Protein AF-A0AAW2ZA10-F1 (afdb_monomer_lite)

Radius of gyration: 17.54 Å; chains: 1; bounding box: 45×37×43 Å

pLDDT: mean 84.61, std 17.0, range [32.5, 98.06]

InterPro domains:
  IPR005301 MOB kinase activator family [PF03637] (40-174)
  IPR005301 MOB kinase activator family [PTHR22599] (10-174)
  IPR005301 MOB kinase activator family [SM01388] (32-174)
  IPR036703 MOB kinase activator superfamily [G3DSA:1.20.140.30] (4-174)
  IPR036703 MOB kinase activator superfamily [SSF101152] (16-174)

Foldseek 3Di:
DCLVCVLVPPPDDDDLPPLQDPPDPLVVLLVVLVVVVVPPPPPVVVSPDDDPPDDPLSNLLSVLSVLLNVLVSVCVSCVVCLDCVNAVQQQFQAQPDPGGAFDADVPPRPDGHTHGNNVLVVVLSVVLVVQSPDCQQPPSDPVRDHPPCNCPPRSVVNVVSSVSSVSSCVRRVD

Organism: NCBI:txid1008807

Secondary structure (DSSP, 8-state):
--HHHHHT-TTSS------S-TTSHHHHHHHHHHHHHHTT-S-HHHHTSPPTTS-HHHHHHHHHHHHHHHHHHHHHHHTTT--TTT-GGGGS-BSSTT-B--B--SSS--S-B---HHHHHHHHHHHHHHHHH-TTTS-SSSSSPPPTTHIIIIIHHHHHHHHHHHHHHHHH--

Structure (mmCIF, N/CA/C/O backbone):
data_AF-A0AAW2ZA10-F1
#
_entry.id   AF-A0AAW2ZA10-F1
#
loop_
_atom_site.group_PDB
_atom_site.id
_atom_site.type_symbol
_atom_site.label_atom_id
_atom_site.label_alt_id
_atom_site.label_comp_id
_atom_site.label_asym_id
_atom_site.label_entity_id
_atom_site.label_seq_id
_atom_site.pdbx_PDB_ins_code
_atom_site.Cartn_x
_atom_site.Cartn_y
_atom_site.Cartn_z
_atom_site.occupancy
_atom_site.B_iso_or_equiv
_atom_site.auth_seq_id
_atom_site.auth_comp_id
_atom_site.auth_asym_id
_atom_site.auth_atom_id
_atom_site.pdbx_PDB_model_num
ATOM 1 N N . MET A 1 1 ? 27.502 12.694 5.646 1.00 34.41 1 MET A N 1
ATOM 2 C CA . MET A 1 1 ? 26.559 13.506 6.456 1.00 34.41 1 MET A CA 1
ATOM 3 C C . MET A 1 1 ? 25.585 14.354 5.608 1.00 34.41 1 MET A C 1
ATOM 5 O O . MET A 1 1 ? 25.057 15.322 6.127 1.00 34.41 1 MET A O 1
ATOM 9 N N . GLY A 1 2 ? 25.284 13.997 4.343 1.00 32.50 2 GLY A N 1
ATOM 10 C CA . GLY A 1 2 ? 24.400 14.795 3.457 1.00 32.50 2 GLY A CA 1
ATOM 11 C C . GLY A 1 2 ? 23.218 14.044 2.820 1.00 32.50 2 GLY A C 1
ATOM 12 O O . GLY A 1 2 ? 22.420 14.648 2.117 1.00 32.50 2 GLY A O 1
ATOM 13 N N . LEU A 1 3 ? 23.078 12.735 3.066 1.00 39.84 3 LEU A N 1
ATOM 14 C CA . LEU A 1 3 ? 21.967 11.929 2.533 1.00 39.84 3 LEU A CA 1
ATOM 15 C C . LEU A 1 3 ? 20.670 12.126 3.339 1.00 39.84 3 LEU A C 1
ATOM 17 O O . LEU A 1 3 ? 19.593 12.224 2.765 1.00 39.84 3 LEU A O 1
ATOM 21 N N . LEU A 1 4 ? 20.770 12.291 4.664 1.00 38.25 4 LEU A N 1
ATOM 22 C CA . LEU A 1 4 ? 19.605 12.522 5.532 1.00 38.25 4 LEU A CA 1
ATOM 23 C C . LEU A 1 4 ? 19.008 13.932 5.387 1.00 38.25 4 LEU A C 1
ATOM 25 O O . LEU A 1 4 ? 17.815 14.109 5.613 1.00 38.25 4 LEU A O 1
ATOM 29 N N . SER A 1 5 ? 19.804 14.934 4.998 1.00 36.00 5 SER A N 1
ATOM 30 C CA . SER A 1 5 ? 19.325 16.316 4.849 1.00 36.00 5 SER A CA 1
ATOM 31 C C . SER A 1 5 ? 18.431 16.505 3.624 1.00 36.00 5 SER A C 1
ATOM 33 O O . SER A 1 5 ? 17.496 17.293 3.692 1.00 36.00 5 SER A O 1
ATOM 35 N N . ASN A 1 6 ? 18.663 15.749 2.545 1.00 40.44 6 ASN A N 1
ATOM 36 C CA . ASN A 1 6 ? 17.801 15.773 1.358 1.00 40.44 6 ASN A CA 1
ATOM 37 C C . ASN A 1 6 ? 16.502 14.974 1.558 1.00 40.44 6 ASN A C 1
ATOM 39 O O . ASN A 1 6 ? 15.480 15.322 0.976 1.00 40.44 6 ASN A O 1
ATOM 43 N N . ILE A 1 7 ? 16.518 13.949 2.421 1.00 45.44 7 ILE A N 1
ATOM 44 C CA . ILE A 1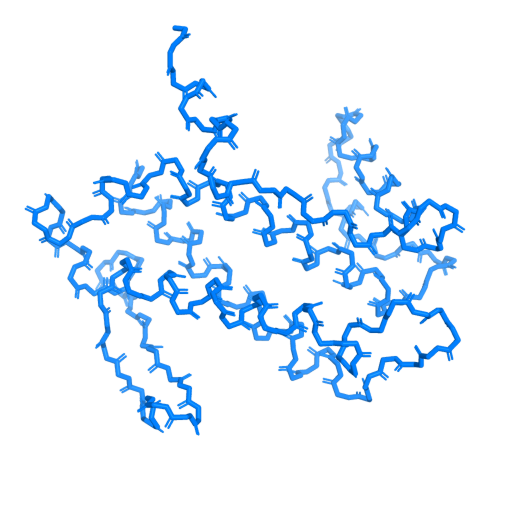 7 ? 15.323 13.171 2.802 1.00 45.44 7 ILE A CA 1
ATOM 45 C C . ILE A 1 7 ? 14.390 13.987 3.720 1.00 45.44 7 ILE A C 1
ATOM 47 O O . ILE A 1 7 ? 13.179 13.775 3.725 1.00 45.44 7 ILE A O 1
ATOM 51 N N . LEU A 1 8 ? 14.943 14.933 4.488 1.00 45.53 8 LEU A N 1
ATOM 52 C CA . LEU A 1 8 ? 14.224 15.762 5.466 1.00 45.53 8 LEU A CA 1
ATOM 53 C C . LEU A 1 8 ? 14.088 17.237 5.042 1.00 45.53 8 LEU A C 1
ATOM 55 O O . LEU A 1 8 ? 13.790 18.090 5.883 1.00 45.53 8 LEU A O 1
ATOM 59 N N . ASP A 1 9 ? 14.315 17.554 3.763 1.00 43.62 9 ASP A N 1
ATOM 60 C CA . ASP A 1 9 ? 14.203 18.919 3.250 1.00 43.62 9 ASP A CA 1
ATOM 61 C C . ASP A 1 9 ? 12.778 19.460 3.474 1.00 43.62 9 ASP A C 1
ATOM 63 O O . ASP A 1 9 ? 11.786 18.926 2.971 1.00 43.62 9 ASP A O 1
ATOM 67 N N . LYS A 1 10 ? 12.681 20.564 4.228 1.00 46.72 10 LYS A N 1
ATOM 68 C CA . LYS A 1 10 ? 11.421 21.244 4.574 1.00 46.72 10 LYS A CA 1
ATOM 69 C C . LYS A 1 10 ? 10.623 21.691 3.341 1.00 46.72 10 LYS A C 1
ATOM 71 O O . LYS A 1 10 ? 9.427 21.955 3.477 1.00 46.72 10 LYS A O 1
ATOM 76 N N . ASN A 1 11 ? 11.256 21.743 2.165 1.00 42.59 11 ASN A N 1
ATOM 77 C CA . ASN A 1 11 ? 10.650 22.157 0.902 1.00 42.59 11 ASN A CA 1
ATOM 78 C C . ASN A 1 11 ? 10.216 20.999 -0.023 1.00 42.59 11 ASN A C 1
ATOM 80 O O . ASN A 1 11 ? 9.662 21.279 -1.088 1.00 42.59 11 ASN A O 1
ATOM 84 N N . LYS A 1 12 ? 10.392 19.715 0.348 1.00 42.19 12 LYS A N 1
ATOM 85 C CA . LYS A 1 12 ? 9.918 18.567 -0.457 1.00 42.19 12 LYS A CA 1
ATOM 86 C C . LYS A 1 12 ? 9.221 17.472 0.373 1.00 42.19 12 LYS A C 1
ATOM 88 O O . LYS A 1 12 ? 9.810 16.846 1.240 1.00 42.19 12 LYS A O 1
ATOM 93 N N . THR A 1 13 ? 7.936 17.275 0.054 1.00 45.56 13 THR A N 1
ATOM 94 C CA . THR A 1 13 ? 7.060 16.074 0.123 1.00 45.56 13 THR A CA 1
ATOM 95 C C . THR A 1 13 ? 7.036 15.094 1.309 1.00 45.56 13 THR A C 1
ATOM 97 O O . THR A 1 13 ? 6.057 14.352 1.392 1.00 45.56 13 THR A O 1
ATOM 100 N N . PHE A 1 14 ? 7.958 15.084 2.275 1.00 45.47 14 PHE A N 1
ATOM 101 C CA . PHE A 1 14 ? 7.805 14.234 3.464 1.00 45.47 14 PHE A CA 1
ATOM 102 C C . PHE A 1 14 ? 7.140 14.990 4.618 1.00 45.47 14 PHE A C 1
ATOM 104 O O . PHE A 1 14 ? 7.757 15.768 5.344 1.00 45.47 14 PHE A O 1
ATOM 111 N N . ARG A 1 15 ? 5.846 14.727 4.816 1.00 46.84 15 ARG A N 1
ATOM 112 C CA . ARG A 1 15 ? 5.144 15.030 6.067 1.00 46.84 15 ARG A CA 1
ATOM 113 C C . ARG A 1 15 ? 4.535 13.728 6.584 1.00 46.84 15 ARG A C 1
ATOM 115 O O . ARG A 1 15 ? 3.532 13.300 6.013 1.00 46.84 15 ARG A O 1
ATOM 122 N N . PRO A 1 16 ? 5.076 13.101 7.650 1.00 48.50 16 PRO A N 1
ATOM 123 C CA . PRO A 1 16 ? 4.349 12.053 8.347 1.00 48.50 16 PRO A CA 1
ATOM 124 C C . PRO A 1 16 ? 3.016 12.653 8.790 1.00 48.50 16 PRO A C 1
ATOM 126 O O . PRO A 1 16 ? 2.972 13.531 9.656 1.00 48.50 16 PRO A O 1
ATOM 129 N N . LYS A 1 17 ? 1.920 12.245 8.149 1.00 51.81 17 LYS A N 1
ATOM 130 C CA . LYS A 1 17 ? 0.594 12.709 8.545 1.00 51.81 17 LYS A CA 1
ATOM 131 C C . LYS A 1 17 ? 0.289 12.071 9.896 1.00 51.81 17 LYS A C 1
ATOM 133 O O . LYS A 1 17 ? -0.031 10.886 9.968 1.00 51.81 17 LYS A O 1
ATOM 138 N N . LYS A 1 18 ? 0.394 12.853 10.976 1.00 52.75 18 LYS A N 1
ATOM 139 C CA . LYS A 1 18 ? -0.143 12.470 12.287 1.00 52.75 18 LYS A CA 1
ATOM 140 C C . LYS A 1 18 ? -1.664 12.429 12.170 1.00 52.75 18 LYS A C 1
ATOM 142 O O . LYS A 1 18 ? -2.324 13.444 12.342 1.00 52.75 18 LYS A O 1
ATOM 147 N N . LYS A 1 19 ? -2.206 11.265 11.817 1.00 58.91 19 LYS A N 1
ATOM 148 C CA . LYS A 1 19 ? -3.659 11.040 11.778 1.00 58.91 19 LYS A CA 1
ATOM 149 C C . LYS A 1 19 ? -4.251 10.639 13.115 1.00 58.91 19 LYS A C 1
ATOM 151 O O . LYS A 1 19 ? -5.463 10.671 13.273 1.00 58.91 19 LYS A O 1
ATOM 156 N N . PHE A 1 20 ? -3.411 10.240 14.059 1.00 66.81 20 PHE A N 1
ATOM 157 C CA . PHE A 1 20 ? -3.869 9.880 15.388 1.00 66.81 20 PHE A CA 1
ATOM 158 C C . PHE A 1 20 ? -3.745 11.113 16.267 1.00 66.81 20 PHE A C 1
ATOM 160 O O . PHE A 1 20 ? -2.637 11.492 16.658 1.00 66.81 20 PHE A O 1
ATOM 167 N N . SER A 1 21 ? -4.880 11.763 16.514 1.00 71.62 21 SER A N 1
ATOM 168 C CA . SER A 1 21 ? -4.966 12.827 17.507 1.00 71.62 21 SER A CA 1
ATOM 169 C C . SER A 1 21 ? -4.480 12.289 18.858 1.00 71.62 21 SER A C 1
ATOM 171 O O . SER A 1 21 ? -4.787 11.132 19.179 1.00 71.62 21 SER A O 1
ATOM 173 N N . PRO A 1 22 ? -3.714 13.079 19.636 1.00 71.31 22 PRO A N 1
ATOM 174 C CA . PRO A 1 22 ? -3.384 12.726 21.012 1.00 71.31 22 PRO A CA 1
ATOM 175 C C . PRO A 1 22 ? -4.639 12.294 21.782 1.00 71.31 22 PRO A C 1
ATOM 177 O O . PRO A 1 22 ? -5.733 12.772 21.490 1.00 71.31 22 PRO A O 1
ATOM 180 N N . ASP A 1 23 ? -4.470 11.354 22.709 1.00 76.00 23 ASP A N 1
ATOM 181 C CA . ASP A 1 23 ? -5.531 10.826 23.583 1.00 76.00 23 ASP A CA 1
ATOM 182 C C . ASP A 1 23 ? -6.616 9.962 22.904 1.00 76.00 23 ASP A C 1
ATOM 184 O O . ASP A 1 23 ? -7.587 9.571 23.544 1.00 76.00 23 ASP A O 1
ATOM 188 N N . THR A 1 24 ? -6.424 9.567 21.638 1.00 80.50 24 THR A N 1
ATOM 189 C CA . THR A 1 24 ? -7.271 8.558 20.964 1.00 80.50 24 THR A CA 1
ATOM 190 C C . THR A 1 24 ? -6.795 7.122 21.233 1.00 80.50 24 THR A C 1
ATOM 192 O O . THR A 1 24 ? -5.595 6.860 21.370 1.00 80.50 24 THR A O 1
ATOM 195 N N . ARG A 1 25 ? -7.707 6.140 21.212 1.00 80.25 25 ARG A N 1
ATOM 196 C CA . ARG A 1 25 ? -7.422 4.692 21.230 1.00 80.25 25 ARG A CA 1
ATOM 197 C C . ARG A 1 25 ? -6.379 4.314 20.181 1.00 80.25 25 ARG A C 1
ATOM 199 O O . ARG A 1 25 ? -5.448 3.563 20.471 1.00 80.25 25 ARG A O 1
ATOM 206 N N . ARG A 1 26 ? -6.476 4.876 18.970 1.00 77.25 26 ARG A N 1
ATOM 207 C CA . ARG A 1 26 ? -5.497 4.628 17.895 1.00 77.25 26 ARG A CA 1
ATOM 208 C C . ARG A 1 26 ? -4.129 5.230 18.180 1.00 77.25 26 ARG A C 1
ATOM 210 O O . ARG A 1 26 ? -3.124 4.616 17.828 1.00 77.25 26 ARG A O 1
ATOM 217 N N . TYR A 1 27 ? -4.068 6.394 18.823 1.00 80.44 27 TYR A N 1
ATOM 218 C CA . TYR A 1 27 ? -2.802 6.982 19.255 1.00 80.44 27 TYR A CA 1
ATOM 219 C C . TYR A 1 27 ? -2.117 6.111 20.314 1.00 80.44 27 TYR A C 1
ATOM 221 O O . TYR A 1 27 ? -0.926 5.810 20.187 1.00 80.44 27 TYR A O 1
ATOM 229 N N . SER A 1 28 ? -2.878 5.632 21.301 1.00 79.94 28 SER A N 1
ATOM 230 C CA . SER A 1 28 ? -2.395 4.692 22.320 1.00 79.94 28 SER A CA 1
ATOM 231 C C . SER A 1 28 ? -1.891 3.387 21.699 1.00 79.94 28 SER A C 1
ATOM 233 O O . SER A 1 28 ? -0.790 2.943 22.027 1.00 79.94 28 SER A O 1
ATOM 235 N N . LEU A 1 29 ? -2.626 2.826 20.731 1.00 78.69 29 LEU A N 1
ATOM 236 C CA . LEU A 1 29 ? -2.209 1.634 19.984 1.00 78.69 29 LEU A CA 1
ATOM 237 C C . LEU A 1 29 ? -0.929 1.862 19.178 1.00 78.69 29 LEU A C 1
ATOM 239 O O . LEU A 1 29 ? -0.003 1.058 19.254 1.00 78.69 29 LEU A O 1
ATOM 243 N N . HIS A 1 30 ? -0.840 2.971 18.443 1.00 79.94 30 HIS A N 1
ATOM 244 C CA . HIS A 1 30 ? 0.359 3.327 17.684 1.00 79.94 30 HIS A CA 1
ATOM 245 C C . HIS A 1 30 ? 1.591 3.437 18.592 1.00 79.94 30 HIS A C 1
ATOM 247 O O . HIS A 1 30 ? 2.659 2.914 18.262 1.00 79.94 30 HIS A O 1
ATOM 253 N N . LYS A 1 31 ? 1.448 4.085 19.755 1.00 80.12 31 LYS A N 1
ATOM 254 C CA . LYS A 1 31 ? 2.520 4.188 20.749 1.00 80.12 31 LYS A CA 1
ATOM 255 C C . LYS A 1 31 ? 2.910 2.813 21.292 1.00 80.12 31 LYS A C 1
ATOM 257 O O . LYS A 1 31 ? 4.097 2.511 21.319 1.00 80.12 31 LYS A O 1
ATOM 262 N N . HIS A 1 32 ? 1.934 1.981 21.657 1.00 77.31 32 HIS A N 1
ATOM 263 C CA . HIS A 1 32 ? 2.176 0.624 22.148 1.00 77.31 32 HIS A CA 1
ATOM 264 C C . HIS A 1 32 ? 2.972 -0.209 21.133 1.00 77.31 32 HIS A C 1
ATOM 266 O O . HIS A 1 32 ? 4.053 -0.690 21.460 1.00 77.31 32 HIS A O 1
ATOM 272 N N . CYS A 1 33 ? 2.515 -0.279 19.877 1.00 71.38 33 CYS A N 1
ATOM 273 C CA . CYS A 1 33 ? 3.215 -1.000 18.810 1.00 71.38 33 CYS A CA 1
ATOM 274 C C . CYS A 1 33 ? 4.640 -0.471 18.577 1.00 71.38 33 CYS A C 1
ATOM 276 O O . CYS A 1 33 ? 5.569 -1.255 18.384 1.00 71.38 33 CYS A O 1
ATOM 278 N N . SER A 1 34 ? 4.829 0.852 18.626 1.00 71.62 34 SER A N 1
ATOM 279 C CA . SER A 1 34 ? 6.145 1.477 18.442 1.00 71.62 34 SER A CA 1
ATOM 280 C C . SER A 1 34 ? 7.110 1.129 19.579 1.00 71.62 34 SER A C 1
ATOM 282 O O . SER A 1 34 ? 8.283 0.857 19.336 1.00 71.62 34 SER A O 1
ATOM 284 N N . THR A 1 35 ? 6.622 1.114 20.822 1.00 71.25 35 THR A N 1
ATOM 285 C CA . THR A 1 35 ? 7.423 0.750 21.996 1.00 71.25 35 THR A CA 1
ATOM 286 C C . THR A 1 35 ? 7.787 -0.733 21.988 1.00 71.25 35 THR A C 1
ATOM 288 O O . THR A 1 35 ? 8.953 -1.047 22.199 1.00 71.25 35 THR A O 1
ATOM 291 N N . SER A 1 36 ? 6.850 -1.633 21.674 1.00 63.78 36 SER A N 1
ATOM 292 C CA . SER A 1 36 ? 7.108 -3.083 21.632 1.00 63.78 36 SER A CA 1
ATOM 293 C C . SER A 1 36 ? 8.172 -3.490 20.606 1.00 63.78 36 SER A C 1
ATOM 295 O O . SER A 1 36 ? 8.868 -4.478 20.808 1.00 63.78 36 SER A O 1
ATOM 297 N N . LEU A 1 37 ? 8.319 -2.737 19.511 1.00 63.66 37 LEU A N 1
ATOM 298 C CA . LEU A 1 37 ? 9.362 -2.976 18.506 1.00 63.66 37 LEU A CA 1
ATOM 299 C C . LEU A 1 37 ? 10.725 -2.382 18.903 1.00 63.66 37 LEU A C 1
ATOM 301 O O . LEU A 1 37 ? 11.759 -2.894 18.486 1.00 63.66 37 LEU A O 1
ATOM 305 N N . GLY A 1 38 ? 10.740 -1.307 19.698 1.00 58.06 38 GLY A N 1
ATOM 306 C CA . GLY A 1 38 ? 11.964 -0.615 20.121 1.00 58.06 38 GLY A CA 1
ATOM 307 C C . GLY A 1 38 ? 12.694 -1.262 21.302 1.00 58.06 38 GLY A C 1
ATOM 308 O O . GLY A 1 38 ? 13.845 -0.924 21.560 1.00 58.06 38 GLY A O 1
ATOM 309 N N . THR A 1 39 ? 12.055 -2.189 22.018 1.00 56.41 39 THR A N 1
ATOM 310 C CA . THR A 1 39 ? 12.601 -2.831 23.228 1.00 56.41 39 THR A CA 1
ATOM 311 C C . THR A 1 39 ? 13.463 -4.065 22.955 1.00 5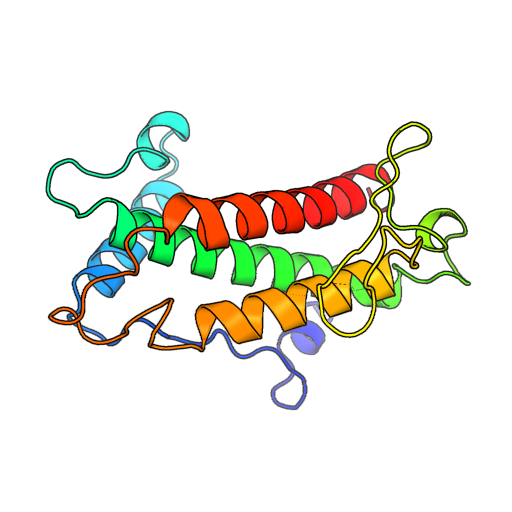6.41 39 THR A C 1
ATOM 313 O O . THR A 1 39 ? 13.880 -4.724 23.904 1.00 56.41 39 THR A O 1
ATOM 316 N N . GLY A 1 40 ? 13.752 -4.395 21.690 1.00 53.81 40 GLY A N 1
ATOM 317 C CA . GLY A 1 40 ? 14.607 -5.539 21.351 1.00 53.81 40 GLY A CA 1
ATOM 318 C C . GLY A 1 40 ? 14.016 -6.892 21.758 1.00 53.81 40 GLY A C 1
ATOM 319 O O . GLY A 1 40 ? 14.754 -7.850 21.944 1.00 53.81 40 GLY A O 1
ATOM 320 N N . GLN A 1 41 ? 12.694 -6.987 21.933 1.00 54.31 41 GLN A N 1
ATOM 321 C CA . GLN A 1 41 ? 12.056 -8.275 22.175 1.00 54.31 41 GLN A CA 1
ATOM 322 C C . GLN A 1 41 ? 12.121 -9.118 20.896 1.00 54.31 41 GLN A C 1
ATOM 324 O O . GLN A 1 41 ? 11.454 -8.808 19.911 1.00 54.31 41 GLN A O 1
ATOM 329 N N . ASP A 1 42 ? 12.860 -10.230 20.955 1.00 58.19 42 ASP A N 1
ATOM 330 C CA . ASP A 1 42 ? 13.027 -11.260 19.910 1.00 58.19 42 ASP A CA 1
ATOM 331 C C . ASP A 1 42 ? 11.715 -11.962 19.479 1.00 58.19 42 ASP A C 1
ATOM 333 O O . ASP A 1 42 ? 11.723 -12.999 18.818 1.00 58.19 42 ASP A O 1
ATOM 337 N N . ASN A 1 43 ? 10.549 -11.413 19.833 1.00 72.75 43 ASN A N 1
ATOM 338 C CA . ASN A 1 43 ? 9.238 -11.969 19.533 1.00 72.75 43 ASN A CA 1
ATOM 339 C C . ASN A 1 43 ? 8.410 -11.035 18.638 1.00 72.75 43 ASN A C 1
ATOM 341 O O . ASN A 1 43 ? 7.325 -10.578 19.010 1.00 72.75 43 ASN A O 1
ATOM 345 N N . LEU A 1 44 ? 8.897 -10.803 17.414 1.00 77.50 44 LEU A N 1
ATOM 346 C CA . LEU A 1 44 ? 8.153 -10.100 16.358 1.00 77.50 44 LEU A CA 1
ATOM 347 C C . LEU A 1 44 ? 6.758 -10.702 16.138 1.00 77.50 44 LEU A C 1
ATOM 349 O O . LEU A 1 44 ? 5.793 -9.976 15.919 1.00 77.50 44 LEU A O 1
ATOM 353 N N . SER A 1 45 ? 6.631 -12.029 16.258 1.00 79.19 45 SER A N 1
ATOM 354 C CA . SER A 1 45 ? 5.340 -12.715 16.148 1.00 79.19 45 SER A CA 1
ATOM 355 C C . SER A 1 45 ? 4.338 -12.226 17.198 1.00 79.19 45 SER A C 1
ATOM 357 O O . SER A 1 45 ? 3.171 -12.013 16.874 1.00 79.19 45 SER A O 1
ATOM 359 N N . GLY A 1 46 ? 4.789 -12.002 18.435 1.00 80.31 46 GLY A N 1
ATOM 360 C CA . GLY A 1 46 ? 3.989 -11.411 19.505 1.00 80.31 46 GLY A CA 1
ATOM 361 C C . GLY A 1 46 ? 3.590 -9.966 19.212 1.00 80.31 46 GLY A C 1
ATOM 362 O O . GLY A 1 46 ? 2.418 -9.628 19.346 1.00 80.31 46 GLY A O 1
ATOM 363 N N . ALA A 1 47 ? 4.527 -9.144 18.732 1.00 79.81 47 ALA A N 1
ATOM 364 C CA . ALA A 1 47 ? 4.265 -7.745 18.377 1.00 79.81 47 ALA A CA 1
ATOM 365 C C . ALA A 1 47 ? 3.267 -7.588 17.209 1.00 79.81 47 ALA A C 1
ATOM 367 O O . ALA A 1 47 ? 2.576 -6.576 17.108 1.00 79.81 47 ALA A O 1
ATOM 368 N N . CYS A 1 48 ? 3.156 -8.599 16.340 1.00 84.50 48 CYS A N 1
ATOM 369 C CA . CYS A 1 48 ? 2.179 -8.641 15.251 1.00 84.50 48 CYS A CA 1
ATOM 370 C C . CYS A 1 48 ? 0.775 -9.107 15.676 1.00 84.50 48 CYS A C 1
ATOM 372 O O . CYS A 1 48 ? -0.108 -9.191 14.819 1.00 84.50 48 CYS A O 1
ATOM 374 N N . LYS A 1 49 ? 0.536 -9.441 16.950 1.00 87.81 49 LYS A N 1
ATOM 375 C CA . LYS A 1 49 ? -0.807 -9.790 17.431 1.00 87.81 49 LYS A CA 1
ATOM 376 C C . LYS A 1 49 ? -1.578 -8.528 17.816 1.00 87.81 49 LYS A C 1
ATOM 378 O O . LYS A 1 49 ? -1.029 -7.605 18.410 1.00 87.81 49 LYS A O 1
ATOM 383 N N . CYS A 1 50 ? -2.870 -8.507 17.489 1.00 90.00 50 CYS A N 1
ATOM 384 C CA . CYS A 1 50 ? -3.784 -7.516 18.051 1.00 90.00 50 CYS A CA 1
ATOM 385 C C . CYS A 1 50 ? -3.867 -7.749 19.569 1.00 90.00 50 CYS A C 1
ATOM 387 O O . CYS A 1 50 ? -4.115 -8.897 19.952 1.00 90.00 50 CYS A O 1
ATOM 389 N N . PRO A 1 51 ? -3.662 -6.725 20.416 1.00 89.19 51 PRO A N 1
ATOM 390 C CA . PRO A 1 51 ? -3.844 -6.884 21.854 1.00 89.19 51 PRO A CA 1
ATOM 391 C C . PRO A 1 51 ? -5.308 -7.219 22.194 1.00 89.19 51 PRO A C 1
ATOM 393 O O . PRO A 1 51 ? -6.225 -6.899 21.432 1.00 89.19 51 PRO A O 1
ATOM 396 N N . GLU A 1 52 ? -5.518 -7.924 23.308 1.00 85.62 52 GLU A N 1
ATOM 397 C CA . GLU A 1 52 ? -6.821 -8.510 23.677 1.00 85.62 52 GLU A CA 1
ATOM 398 C C . GLU A 1 52 ? -7.893 -7.458 23.991 1.00 85.62 52 GLU A C 1
ATOM 400 O O . GLU A 1 52 ? -9.076 -7.679 23.743 1.00 85.62 52 GLU A O 1
ATOM 405 N N . ASP A 1 53 ? -7.475 -6.302 24.499 1.00 86.56 53 ASP A N 1
ATOM 406 C CA . ASP A 1 53 ? -8.323 -5.173 24.882 1.00 86.56 53 ASP A CA 1
ATOM 407 C C . ASP A 1 53 ? -8.629 -4.216 23.717 1.00 86.56 53 ASP A C 1
ATOM 409 O O . ASP A 1 53 ? -9.339 -3.224 23.888 1.00 86.56 53 ASP A O 1
ATOM 413 N N . SER A 1 54 ? -8.101 -4.494 22.520 1.00 86.75 54 SER A N 1
ATOM 414 C CA . SER A 1 54 ? -8.179 -3.578 21.384 1.00 86.75 54 SER A CA 1
ATOM 415 C C . SER A 1 54 ? -9.126 -4.047 20.286 1.00 86.75 54 SER A C 1
ATOM 417 O O . SER A 1 54 ? -9.268 -5.231 19.979 1.00 86.75 54 SER A O 1
ATOM 419 N N . HIS A 1 55 ? -9.740 -3.086 19.598 1.00 90.94 55 HIS A N 1
ATOM 420 C CA . HIS A 1 55 ? -10.545 -3.386 18.423 1.00 90.94 55 HIS A CA 1
ATOM 421 C C . HIS A 1 55 ? -9.667 -3.712 17.212 1.00 90.94 55 HIS A C 1
ATOM 423 O O . HIS A 1 55 ? -8.803 -2.934 16.800 1.00 90.94 55 HIS A O 1
ATOM 429 N N . LEU A 1 56 ? -9.968 -4.839 16.565 1.00 93.12 56 LEU A N 1
ATOM 430 C CA . LEU A 1 56 ? -9.203 -5.337 15.422 1.00 93.12 56 LEU A CA 1
ATOM 431 C C . LEU A 1 56 ? -9.082 -4.318 14.277 1.00 93.12 56 LEU A C 1
ATOM 433 O O . LEU A 1 56 ? -8.020 -4.204 13.673 1.00 93.12 56 LEU A O 1
ATOM 437 N N . ASN A 1 57 ? -10.151 -3.590 13.942 1.00 94.81 57 ASN A N 1
ATOM 438 C CA . ASN A 1 57 ? -10.104 -2.639 12.827 1.00 94.81 57 ASN A CA 1
ATOM 439 C C . ASN A 1 57 ? -9.246 -1.408 13.145 1.00 94.81 57 ASN A C 1
ATOM 441 O O . ASN A 1 57 ? -8.551 -0.929 12.252 1.00 94.81 57 ASN A O 1
ATOM 445 N N . ASP A 1 58 ? -9.227 -0.952 14.400 1.00 92.62 58 ASP A N 1
ATOM 446 C CA . ASP A 1 58 ? -8.337 0.122 14.846 1.00 92.62 58 ASP A CA 1
ATOM 447 C C . ASP A 1 58 ? -6.877 -0.319 14.787 1.00 92.62 58 ASP A C 1
ATOM 449 O O . ASP A 1 58 ? -6.041 0.384 14.218 1.00 92.62 58 ASP A O 1
ATOM 453 N N . TRP A 1 59 ? -6.584 -1.528 15.275 1.00 93.44 59 TRP A N 1
ATOM 454 C CA . TRP A 1 59 ? -5.250 -2.116 15.185 1.00 93.44 59 TRP A CA 1
ATOM 455 C C . TRP A 1 59 ? -4.784 -2.260 13.726 1.00 93.44 59 TRP A C 1
ATOM 457 O O . TRP A 1 59 ? -3.664 -1.874 13.384 1.00 93.44 59 TRP A O 1
ATOM 467 N N . LEU A 1 60 ? -5.655 -2.742 12.830 1.00 95.19 60 LEU A N 1
ATOM 468 C CA . LEU A 1 60 ? -5.356 -2.832 11.397 1.00 95.19 60 LEU A CA 1
ATOM 469 C C . LEU A 1 60 ? -5.133 -1.453 10.764 1.00 95.19 60 LEU A C 1
ATOM 471 O O . LEU A 1 60 ? -4.228 -1.310 9.945 1.00 95.19 60 LEU A O 1
ATOM 475 N N . ALA A 1 61 ? -5.937 -0.449 11.123 1.00 94.06 61 ALA A N 1
ATOM 476 C CA . ALA A 1 61 ? -5.815 0.901 10.585 1.00 94.06 61 ALA A CA 1
ATOM 477 C C . ALA A 1 61 ? -4.486 1.556 10.986 1.00 94.06 61 ALA A C 1
ATOM 479 O O . ALA A 1 61 ? -3.798 2.118 10.132 1.00 94.06 61 ALA A O 1
ATOM 480 N N . VAL A 1 62 ? -4.100 1.419 12.260 1.00 92.00 62 VAL A N 1
ATOM 481 C CA . VAL A 1 62 ? -2.808 1.887 12.782 1.00 92.00 62 VAL A CA 1
ATOM 482 C C . VAL A 1 62 ? -1.650 1.258 12.012 1.00 92.00 62 VAL A C 1
ATOM 484 O O . VAL A 1 62 ? -0.795 1.978 11.498 1.00 92.00 62 VAL A O 1
ATOM 487 N N . ASN A 1 63 ? -1.661 -0.068 11.859 1.00 92.81 63 ASN A N 1
ATOM 488 C CA . ASN A 1 63 ? -0.593 -0.784 11.164 1.00 92.81 63 ASN A CA 1
ATOM 489 C C . ASN A 1 63 ? -0.532 -0.447 9.665 1.00 92.81 63 ASN A C 1
ATOM 491 O O . ASN A 1 63 ? 0.558 -0.295 9.123 1.00 92.81 63 ASN A O 1
ATOM 495 N N . VAL A 1 64 ? -1.673 -0.284 8.984 1.00 94.81 64 VAL A N 1
ATOM 496 C CA . VAL A 1 64 ? -1.694 0.132 7.569 1.00 94.81 64 VAL A CA 1
ATOM 497 C C . VAL A 1 64 ? -1.020 1.492 7.381 1.00 94.81 64 VAL A C 1
ATOM 499 O O . VAL A 1 64 ? -0.208 1.645 6.470 1.00 94.81 64 VAL A O 1
ATOM 502 N N . ILE A 1 65 ? -1.339 2.468 8.234 1.00 91.88 65 ILE A N 1
ATOM 503 C CA . ILE A 1 65 ? -0.774 3.820 8.145 1.00 91.88 65 ILE A CA 1
ATOM 504 C C . ILE A 1 65 ? 0.729 3.798 8.446 1.00 91.88 65 ILE A C 1
ATOM 506 O O . ILE A 1 65 ? 1.504 4.430 7.729 1.00 91.88 65 ILE A O 1
ATOM 510 N N . ASP A 1 66 ? 1.149 3.054 9.468 1.00 89.94 66 ASP A N 1
ATOM 511 C CA . ASP A 1 66 ? 2.559 2.937 9.838 1.00 89.94 66 ASP A CA 1
ATOM 512 C C . ASP A 1 66 ? 3.398 2.286 8.722 1.00 89.94 66 ASP A C 1
ATOM 514 O O . ASP A 1 66 ? 4.397 2.852 8.274 1.00 89.94 66 ASP A O 1
ATOM 518 N N . PHE A 1 67 ? 2.952 1.148 8.180 1.00 93.00 67 PHE A N 1
ATOM 519 C CA . PHE A 1 67 ? 3.654 0.481 7.079 1.00 93.00 67 PHE A CA 1
ATOM 520 C C . PHE A 1 67 ? 3.651 1.295 5.788 1.00 93.00 67 PHE A C 1
ATOM 522 O O . PHE A 1 67 ? 4.664 1.314 5.090 1.00 93.00 67 PHE A O 1
ATOM 529 N N . TYR A 1 68 ? 2.555 1.992 5.480 1.00 94.25 68 TYR A N 1
ATOM 530 C CA . TYR A 1 68 ? 2.526 2.932 4.363 1.00 94.25 68 TYR A CA 1
ATOM 531 C C . TYR A 1 68 ? 3.615 3.999 4.518 1.00 94.25 68 TYR A C 1
ATOM 533 O O . TYR A 1 68 ? 4.413 4.182 3.604 1.00 94.25 68 TYR A O 1
ATOM 541 N N . ASN A 1 69 ? 3.714 4.645 5.684 1.00 89.56 69 ASN A N 1
ATOM 542 C CA . ASN A 1 69 ? 4.723 5.677 5.928 1.00 89.56 69 ASN A CA 1
ATOM 543 C C . ASN A 1 69 ? 6.153 5.125 5.824 1.00 89.56 69 ASN A C 1
ATOM 545 O O . ASN A 1 69 ? 7.013 5.764 5.219 1.00 89.56 69 ASN A O 1
ATOM 549 N N . LYS A 1 70 ? 6.403 3.933 6.380 1.00 91.50 70 LYS A N 1
ATOM 550 C CA . LYS A 1 70 ? 7.716 3.270 6.336 1.00 91.50 70 LYS A CA 1
ATOM 551 C C . LYS A 1 70 ? 8.131 2.894 4.916 1.00 91.50 70 LYS A C 1
ATOM 553 O O . LYS A 1 70 ? 9.251 3.190 4.513 1.00 91.50 70 LYS A O 1
ATOM 558 N N . ILE A 1 71 ? 7.235 2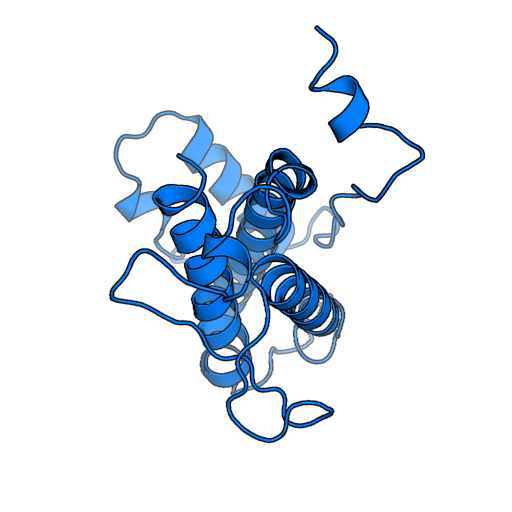.281 4.143 1.00 93.19 71 ILE A N 1
ATOM 559 C CA . ILE A 1 71 ? 7.525 1.888 2.757 1.00 93.19 71 ILE A CA 1
ATOM 560 C C . ILE A 1 71 ? 7.619 3.119 1.855 1.00 93.19 71 ILE A C 1
ATOM 562 O O . ILE A 1 71 ? 8.463 3.143 0.968 1.00 93.19 71 ILE A O 1
ATOM 566 N N . ASN A 1 72 ? 6.820 4.161 2.092 1.00 89.94 72 ASN A N 1
ATOM 567 C CA . ASN A 1 72 ? 6.938 5.420 1.359 1.00 89.94 72 ASN A CA 1
ATOM 568 C C . ASN A 1 72 ? 8.296 6.096 1.602 1.00 89.94 72 ASN A C 1
ATOM 570 O O . ASN A 1 72 ? 8.917 6.580 0.661 1.00 89.94 72 ASN A O 1
ATOM 574 N N . LEU A 1 73 ? 8.793 6.070 2.843 1.00 89.94 73 LEU A N 1
ATOM 575 C CA . LEU A 1 73 ? 10.134 6.555 3.167 1.00 89.94 73 LEU A CA 1
ATOM 576 C C . LEU A 1 73 ? 11.225 5.719 2.480 1.00 89.94 73 LEU A C 1
ATOM 578 O O . LEU A 1 73 ? 12.127 6.286 1.871 1.00 89.94 73 LEU A O 1
ATOM 582 N N . LEU A 1 74 ? 11.120 4.388 2.544 1.00 90.50 74 LEU A N 1
ATOM 583 C CA . LEU A 1 74 ? 12.077 3.473 1.916 1.00 90.50 74 LEU A CA 1
ATOM 584 C C . LEU A 1 74 ? 12.099 3.621 0.388 1.00 90.50 74 LEU A C 1
ATOM 586 O O . LEU A 1 74 ? 13.160 3.6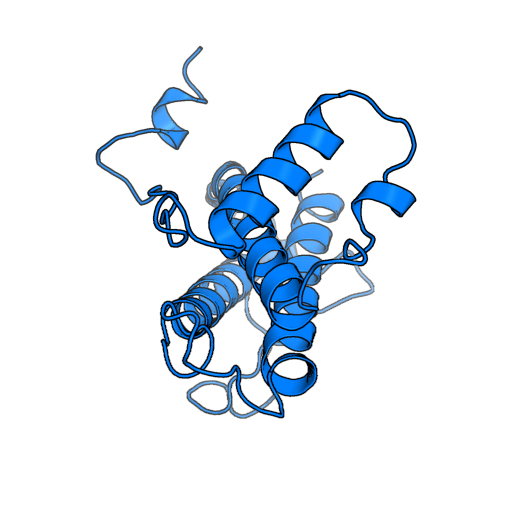85 -0.222 1.00 90.50 74 LEU A O 1
ATOM 590 N N . TYR A 1 75 ? 10.930 3.714 -0.242 1.00 92.19 75 TYR A N 1
ATOM 591 C CA . TYR A 1 75 ? 10.848 3.959 -1.677 1.00 92.19 75 TYR A CA 1
ATOM 592 C C . TYR A 1 75 ? 11.410 5.344 -2.032 1.00 92.19 75 TYR A C 1
ATOM 594 O O . TYR A 1 75 ? 12.122 5.496 -3.019 1.00 92.19 75 TYR A O 1
ATOM 602 N N . GLY A 1 76 ? 11.157 6.352 -1.191 1.00 90.19 76 GLY A N 1
ATOM 603 C CA . GLY A 1 76 ? 11.716 7.692 -1.347 1.00 90.19 76 GLY A CA 1
ATOM 604 C C . GLY A 1 76 ? 13.246 7.727 -1.387 1.00 90.19 76 GLY A C 1
ATOM 605 O O . GLY A 1 76 ? 13.789 8.568 -2.096 1.00 90.19 76 GLY A O 1
ATOM 606 N N . SER A 1 77 ? 13.940 6.816 -0.692 1.00 91.19 77 SER A N 1
ATOM 607 C CA . SER A 1 77 ? 15.409 6.766 -0.711 1.00 91.19 77 SER A CA 1
ATOM 608 C C . SER A 1 77 ? 16.010 6.132 -1.965 1.00 91.19 77 SER A C 1
ATOM 610 O O . SER A 1 77 ? 17.181 6.372 -2.223 1.00 91.19 77 SER A O 1
ATOM 612 N N . ILE A 1 78 ? 15.242 5.341 -2.724 1.00 91.62 78 ILE A N 1
ATOM 613 C CA . ILE A 1 78 ? 15.707 4.675 -3.961 1.00 91.62 78 ILE A CA 1
ATOM 61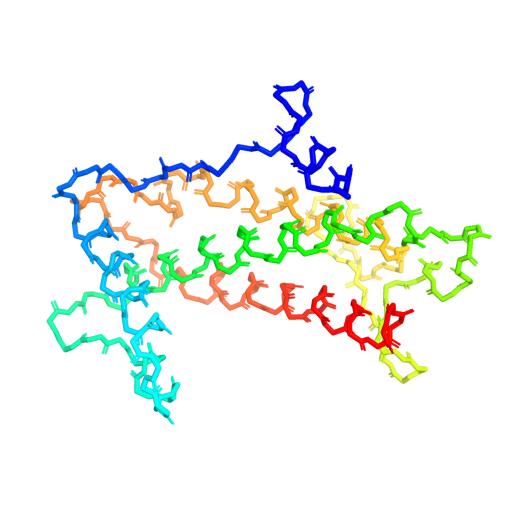4 C C . ILE A 1 78 ? 15.053 5.244 -5.224 1.00 91.62 78 ILE A C 1
ATOM 616 O O . ILE A 1 78 ? 15.341 4.807 -6.331 1.00 91.62 78 ILE A O 1
ATOM 620 N N . ARG A 1 79 ? 14.155 6.225 -5.082 1.00 89.56 79 ARG A N 1
ATOM 621 C CA . ARG A 1 79 ? 13.330 6.757 -6.175 1.00 89.56 79 ARG A CA 1
ATOM 622 C C . ARG A 1 79 ? 14.141 7.257 -7.372 1.00 89.56 79 ARG A C 1
ATOM 624 O O . ARG A 1 79 ? 13.671 7.118 -8.496 1.00 89.56 79 ARG A O 1
ATOM 631 N N . ASP A 1 80 ? 15.286 7.886 -7.125 1.00 89.19 80 ASP A N 1
ATOM 632 C CA . ASP A 1 80 ? 16.107 8.468 -8.191 1.00 89.19 80 ASP A CA 1
ATOM 633 C C . ASP A 1 80 ? 16.831 7.381 -9.009 1.00 89.19 80 ASP A C 1
ATOM 635 O O . ASP A 1 80 ? 17.035 7.560 -10.211 1.00 89.19 80 ASP A O 1
ATOM 639 N N . ASP A 1 81 ? 17.126 6.237 -8.381 1.00 90.50 81 ASP A N 1
ATOM 640 C CA . ASP A 1 81 ? 17.756 5.068 -9.007 1.00 90.50 81 ASP A CA 1
ATOM 641 C C . ASP A 1 81 ? 16.722 4.109 -9.624 1.00 90.50 81 ASP A C 1
ATOM 643 O O . ASP A 1 81 ? 17.024 3.413 -10.595 1.00 90.50 81 ASP A O 1
ATOM 647 N N . CYS A 1 82 ? 15.483 4.119 -9.116 1.00 93.81 82 CYS A N 1
ATOM 648 C CA . CYS A 1 82 ? 14.341 3.411 -9.695 1.00 93.81 82 CYS A CA 1
ATOM 649 C C . CYS A 1 82 ? 13.841 4.120 -10.963 1.00 93.81 82 CYS A C 1
ATOM 651 O O . CYS A 1 82 ? 12.872 4.889 -10.958 1.00 93.81 82 CYS A O 1
ATOM 653 N N . ASN A 1 83 ? 14.557 3.899 -12.062 1.00 91.81 83 ASN A N 1
ATOM 654 C CA . ASN A 1 83 ? 14.421 4.635 -13.305 1.00 91.81 83 ASN A CA 1
ATOM 655 C C . ASN A 1 83 ? 14.653 3.727 -14.516 1.00 91.81 83 ASN A C 1
ATOM 657 O O . ASN A 1 83 ? 15.701 3.109 -14.661 1.00 91.81 83 ASN A O 1
ATOM 661 N N . GLU A 1 84 ? 13.710 3.750 -15.457 1.00 91.56 84 GLU A N 1
ATOM 662 C CA . GLU A 1 84 ? 13.698 2.929 -16.678 1.00 91.56 84 GLU A CA 1
ATOM 663 C C . GLU A 1 84 ? 14.912 3.136 -17.604 1.00 91.56 84 GLU A C 1
ATOM 665 O O . GLU A 1 84 ? 15.195 2.292 -18.461 1.00 91.56 84 GLU A O 1
ATOM 670 N N . LEU A 1 85 ? 15.597 4.276 -17.468 1.00 90.88 85 LEU A N 1
ATOM 671 C CA . LEU A 1 85 ? 16.816 4.615 -18.201 1.00 90.88 85 LEU A CA 1
ATOM 672 C C . LEU A 1 85 ? 18.084 4.111 -17.500 1.00 90.88 85 LEU A C 1
ATOM 674 O O . LEU A 1 85 ? 19.079 3.867 -18.177 1.00 90.88 85 LEU A O 1
ATOM 678 N N . ILE A 1 86 ? 18.052 3.977 -16.171 1.00 89.88 86 ILE A N 1
ATOM 679 C CA . ILE A 1 86 ? 19.193 3.553 -15.344 1.00 89.88 86 ILE A CA 1
ATOM 680 C C . ILE A 1 86 ? 19.162 2.033 -15.165 1.00 89.88 86 ILE A C 1
ATOM 682 O O . ILE A 1 86 ? 20.155 1.358 -15.429 1.00 89.88 86 ILE A O 1
ATOM 686 N N . ASN A 1 87 ? 18.006 1.490 -14.784 1.00 90.31 87 ASN A N 1
ATOM 687 C CA . ASN A 1 87 ? 17.774 0.068 -14.599 1.00 90.31 87 ASN A CA 1
ATOM 688 C C . ASN A 1 87 ? 16.716 -0.436 -15.605 1.00 90.31 87 ASN A C 1
ATOM 690 O O . ASN A 1 87 ? 15.528 -0.120 -15.486 1.00 90.31 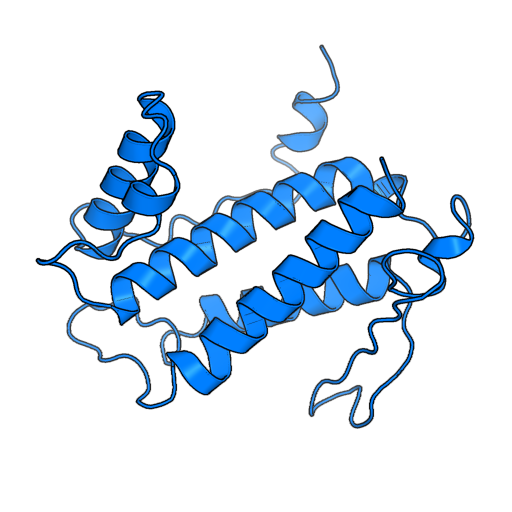87 ASN A O 1
ATOM 694 N N . PRO A 1 88 ? 17.104 -1.259 -16.601 1.00 92.94 88 PRO A N 1
ATOM 695 C CA . PRO A 1 88 ? 16.170 -1.814 -17.578 1.00 92.94 88 PRO A CA 1
ATOM 696 C C . PRO A 1 88 ? 15.030 -2.639 -16.969 1.00 92.94 88 PRO A C 1
ATOM 698 O O . PRO A 1 88 ? 13.972 -2.742 -17.598 1.00 92.94 88 PRO A O 1
ATOM 701 N N . ASN A 1 89 ? 15.221 -3.213 -15.774 1.00 93.44 89 ASN A N 1
ATOM 702 C CA . ASN A 1 89 ? 14.186 -3.991 -15.094 1.00 93.44 89 ASN A CA 1
ATOM 703 C C . ASN A 1 89 ? 13.018 -3.108 -14.634 1.00 93.44 89 ASN A C 1
ATOM 705 O O . ASN A 1 89 ? 11.885 -3.586 -14.605 1.00 93.44 89 ASN A O 1
ATOM 709 N N . ASP A 1 90 ? 13.243 -1.810 -14.408 1.00 96.62 90 ASP A N 1
ATOM 710 C CA . ASP A 1 90 ? 12.208 -0.872 -13.962 1.00 96.62 90 ASP A CA 1
ATOM 711 C C . ASP A 1 90 ? 11.191 -0.515 -15.051 1.00 96.62 90 ASP A C 1
ATOM 713 O O . ASP A 1 90 ? 10.148 0.067 -14.755 1.00 96.62 90 ASP A O 1
ATOM 717 N N . LYS A 1 91 ? 11.413 -0.919 -16.310 1.00 96.50 91 LYS A N 1
ATOM 718 C CA . LYS A 1 91 ? 10.422 -0.776 -17.400 1.00 96.50 91 LYS A CA 1
ATOM 719 C C . LYS A 1 91 ? 9.116 -1.519 -17.122 1.00 96.50 91 LYS A C 1
ATOM 721 O O . LYS A 1 91 ? 8.091 -1.232 -17.739 1.00 96.50 91 LYS A O 1
ATOM 726 N N . ARG A 1 92 ? 9.139 -2.464 -16.183 1.00 96.06 92 ARG A N 1
ATOM 727 C CA . ARG A 1 92 ? 7.969 -3.184 -15.687 1.00 96.06 92 ARG A CA 1
ATOM 728 C C . ARG A 1 92 ? 8.045 -3.294 -14.173 1.00 96.06 92 ARG A C 1
ATOM 730 O O . ARG A 1 92 ? 9.111 -3.497 -13.608 1.00 96.06 92 ARG A O 1
ATOM 737 N N . MET A 1 93 ? 6.906 -3.218 -13.501 1.00 97.88 93 MET A N 1
ATOM 738 C CA . MET A 1 93 ? 6.868 -3.534 -12.079 1.00 97.88 93 MET A CA 1
ATOM 739 C C . MET A 1 93 ? 7.042 -5.044 -11.877 1.00 97.88 93 MET A C 1
ATOM 741 O O . MET A 1 93 ? 6.151 -5.824 -12.216 1.00 97.88 93 MET A O 1
ATOM 745 N N . GLY A 1 94 ? 8.157 -5.455 -11.279 1.00 96.31 94 GLY A N 1
ATOM 746 C CA . GLY A 1 94 ? 8.471 -6.862 -11.050 1.00 96.31 94 GLY A CA 1
ATOM 747 C C . GLY A 1 94 ? 9.273 -7.114 -9.781 1.00 96.31 94 GLY A C 1
ATOM 748 O O . GLY A 1 94 ? 9.657 -6.191 -9.070 1.00 96.31 94 GLY A O 1
ATOM 749 N N . ALA A 1 95 ? 9.470 -8.392 -9.489 1.00 95.94 95 ALA A N 1
ATOM 750 C CA . ALA A 1 95 ? 10.307 -8.882 -8.402 1.00 95.94 95 ALA A CA 1
ATOM 751 C C . ALA A 1 95 ? 11.101 -10.082 -8.932 1.00 95.94 95 ALA A C 1
ATOM 753 O O . ALA A 1 95 ? 10.716 -11.239 -8.740 1.00 95.94 95 ALA A O 1
ATOM 754 N N . GLY A 1 96 ? 12.163 -9.793 -9.680 1.00 92.81 96 GLY A N 1
ATOM 755 C CA . GLY A 1 96 ? 12.960 -10.770 -10.402 1.00 92.81 96 GLY A CA 1
ATOM 756 C C . GLY A 1 96 ? 12.328 -11.214 -11.729 1.00 92.81 96 GLY A C 1
ATOM 757 O O . GLY A 1 96 ? 11.295 -10.701 -12.175 1.00 92.81 96 GLY A O 1
ATOM 758 N N . PRO A 1 97 ? 12.920 -12.225 -12.390 1.00 91.69 97 PRO A N 1
ATOM 759 C CA . PRO A 1 97 ? 12.509 -12.637 -13.732 1.00 91.69 97 PRO A CA 1
ATOM 760 C C . PRO A 1 97 ? 11.125 -13.302 -13.774 1.00 91.69 97 PRO A C 1
ATOM 762 O O . PRO A 1 97 ? 10.457 -13.251 -14.804 1.00 91.69 97 PRO A O 1
ATOM 765 N N . HIS A 1 98 ? 10.676 -13.902 -12.667 1.00 92.31 98 HIS A N 1
ATOM 766 C CA . HIS A 1 98 ? 9.478 -14.750 -12.631 1.00 92.31 98 HIS A CA 1
ATOM 767 C C . HIS A 1 98 ? 8.199 -14.040 -12.182 1.00 92.31 98 HIS A C 1
ATOM 769 O O . HIS A 1 98 ? 7.112 -14.595 -12.345 1.00 92.31 98 HIS A O 1
ATOM 775 N N . PHE A 1 99 ? 8.301 -12.834 -11.620 1.00 95.38 99 PHE A N 1
ATOM 776 C CA . PHE A 1 99 ? 7.152 -12.128 -11.063 1.00 95.38 99 PHE A CA 1
ATOM 777 C C . PHE A 1 99 ? 6.992 -10.752 -11.694 1.00 95.38 99 PHE A C 1
ATOM 779 O O . PHE A 1 99 ? 7.832 -9.874 -11.518 1.00 95.38 99 PHE A O 1
ATOM 786 N N . GLU A 1 100 ? 5.862 -10.557 -12.372 1.00 97.38 100 GLU A N 1
ATOM 787 C CA . GLU A 1 100 ? 5.422 -9.263 -12.889 1.00 97.38 100 GLU A CA 1
ATOM 788 C C . GLU A 1 100 ? 4.101 -8.852 -12.232 1.00 97.38 100 GLU A C 1
ATOM 790 O O . GLU A 1 100 ? 3.170 -9.649 -12.066 1.00 97.38 100 GLU A O 1
ATOM 795 N N . TYR A 1 101 ? 4.015 -7.585 -11.836 1.00 97.94 101 TYR A N 1
ATOM 796 C CA . TYR A 1 101 ? 2.870 -7.017 -11.146 1.00 97.94 101 TYR A CA 1
ATOM 797 C C . TYR A 1 101 ? 2.146 -6.015 -12.037 1.00 97.94 101 TYR A C 1
ATOM 799 O O . TYR A 1 101 ? 2.520 -4.853 -12.151 1.00 97.94 101 TYR A O 1
ATOM 807 N N . LEU A 1 102 ? 1.023 -6.452 -12.597 1.00 97.62 102 LEU A N 1
ATOM 808 C CA . LEU A 1 102 ? 0.165 -5.590 -13.403 1.00 97.62 102 LEU A CA 1
ATOM 809 C C . LEU A 1 102 ? -0.656 -4.637 -12.527 1.00 97.62 102 LEU A C 1
ATOM 811 O O . LEU A 1 102 ? -1.130 -5.002 -11.437 1.00 97.62 102 LEU A O 1
ATOM 815 N N . TRP A 1 103 ? -0.858 -3.420 -13.029 1.00 97.50 103 TRP A N 1
ATOM 816 C CA . TRP A 1 103 ? -1.737 -2.433 -12.419 1.00 97.50 103 TRP A CA 1
ATOM 817 C C . TRP A 1 103 ? -3.154 -2.541 -12.977 1.00 97.50 103 TRP A C 1
ATOM 819 O O . TRP A 1 103 ? -3.369 -2.814 -14.154 1.00 97.50 103 TRP A O 1
ATOM 829 N N . MET A 1 104 ? -4.136 -2.318 -12.112 1.00 94.94 104 MET A N 1
ATOM 830 C CA . MET A 1 104 ? -5.532 -2.168 -12.493 1.00 94.94 104 MET A CA 1
ATOM 831 C C . MET A 1 104 ? -6.190 -1.255 -11.467 1.00 94.94 104 MET A C 1
ATOM 833 O O . MET A 1 104 ? -6.133 -1.522 -10.260 1.00 94.94 104 MET A O 1
ATOM 837 N N . ASP A 1 105 ? -6.848 -0.215 -11.955 1.00 89.44 105 ASP A N 1
ATOM 838 C CA . ASP A 1 105 ? -7.790 0.576 -11.186 1.00 89.44 105 ASP A CA 1
ATOM 839 C C . ASP A 1 105 ? -9.095 0.661 -11.977 1.00 89.44 105 ASP A C 1
ATOM 841 O O . ASP A 1 105 ? -9.123 0.754 -13.199 1.00 89.44 105 ASP A O 1
ATOM 845 N N . LYS A 1 106 ? -10.235 0.600 -11.296 1.00 83.69 106 LYS A N 1
ATOM 846 C CA . LYS A 1 106 ? -11.543 0.637 -11.972 1.00 83.69 106 LYS A CA 1
ATOM 847 C C . LYS A 1 106 ? -11.868 2.026 -12.564 1.00 83.69 106 LYS A C 1
ATOM 849 O O . LYS A 1 106 ? -13.030 2.297 -12.850 1.00 83.69 106 LYS A O 1
ATOM 854 N N . LYS A 1 107 ? -10.866 2.906 -12.699 1.00 88.62 107 LYS A N 1
ATOM 855 C CA . LYS A 1 107 ? -10.955 4.277 -13.201 1.00 88.62 107 LYS A CA 1
ATOM 856 C C . LYS A 1 107 ? -10.272 4.352 -14.581 1.00 88.62 107 LYS A C 1
ATOM 858 O O . LYS A 1 107 ? -10.926 4.139 -15.603 1.00 88.62 107 LYS A O 1
ATOM 863 N N . LYS A 1 108 ? -8.964 4.616 -14.603 1.00 91.19 108 LYS A N 1
ATOM 864 C CA . LYS A 1 108 ? -8.110 4.796 -15.785 1.00 91.19 108 LYS A CA 1
ATOM 865 C C . LYS A 1 108 ? -7.637 3.460 -16.364 1.00 91.19 108 LYS A C 1
ATOM 867 O O . LYS A 1 108 ? -7.711 3.267 -17.573 1.00 91.19 108 LYS A O 1
ATOM 872 N N . TYR A 1 109 ? -7.201 2.525 -15.522 1.00 93.00 109 TYR A N 1
ATOM 873 C CA . TYR A 1 109 ? -6.635 1.238 -15.943 1.00 93.00 109 TYR A CA 1
ATOM 874 C C . TYR A 1 109 ? -7.634 0.099 -15.727 1.00 93.00 109 TYR A C 1
ATOM 876 O O . TYR A 1 109 ? -7.477 -0.726 -14.827 1.00 93.00 109 TYR A O 1
ATOM 884 N N . LYS A 1 110 ? -8.683 0.063 -16.559 1.00 93.56 110 LYS A N 1
ATOM 885 C CA . LYS A 1 110 ? -9.836 -0.849 -16.404 1.00 93.56 110 LYS A CA 1
ATOM 886 C C . LYS A 1 110 ? -9.500 -2.339 -16.543 1.00 93.56 110 LYS A C 1
ATOM 888 O O . LYS A 1 110 ? -10.285 -3.175 -16.103 1.00 93.56 110 LYS A O 1
ATOM 893 N N . VAL A 1 111 ? -8.363 -2.661 -17.152 1.00 95.38 111 VAL A N 1
ATOM 894 C CA . VAL A 1 111 ? -7.836 -4.021 -17.317 1.00 95.38 111 VAL A CA 1
ATOM 895 C C . VAL A 1 111 ? -6.428 -4.102 -16.736 1.00 95.38 111 VAL A C 1
ATOM 897 O O . VAL A 1 111 ? -5.765 -3.078 -16.561 1.00 95.38 111 VAL A O 1
ATOM 900 N N . ALA A 1 112 ? -5.968 -5.316 -16.430 1.00 96.81 112 ALA A N 1
ATOM 901 C CA . ALA A 1 112 ? -4.612 -5.537 -15.942 1.00 96.81 112 ALA A CA 1
ATOM 902 C C . ALA A 1 112 ? -3.590 -5.062 -16.988 1.00 96.81 112 ALA A C 1
ATOM 904 O O . ALA A 1 112 ? -3.533 -5.599 -18.089 1.00 96.81 112 ALA A O 1
ATOM 905 N N . THR A 1 113 ? -2.825 -4.029 -16.642 1.00 97.50 113 THR A N 1
ATOM 906 C CA . THR A 1 113 ? -1.950 -3.290 -17.556 1.00 97.50 113 THR A CA 1
ATOM 907 C C . THR A 1 113 ? -0.526 -3.280 -17.015 1.00 97.50 113 THR A C 1
ATOM 909 O O . THR A 1 113 ? -0.314 -3.005 -15.829 1.00 97.50 113 THR A O 1
ATOM 912 N N . THR A 1 114 ? 0.448 -3.565 -17.879 1.00 97.31 114 THR A N 1
ATOM 913 C CA . THR A 1 114 ? 1.864 -3.379 -17.552 1.00 97.31 114 THR A CA 1
ATOM 914 C C . THR A 1 114 ? 2.154 -1.888 -17.453 1.00 97.31 114 THR A C 1
ATOM 916 O O . THR A 1 114 ? 1.805 -1.105 -18.334 1.00 97.31 114 THR A O 1
ATOM 919 N N . VAL A 1 115 ? 2.791 -1.501 -16.358 1.00 97.38 115 VAL A N 1
ATOM 920 C CA . VAL A 1 115 ? 3.317 -0.158 -16.125 1.00 97.38 115 VAL A CA 1
ATOM 921 C C . VAL A 1 115 ? 4.732 -0.309 -15.576 1.00 97.38 115 VAL A C 1
ATOM 923 O O . VAL A 1 115 ? 5.061 -1.355 -15.002 1.00 97.38 115 VAL A O 1
ATOM 926 N N . SER A 1 116 ? 5.557 0.721 -15.737 1.00 97.88 116 SER A N 1
ATOM 927 C CA . SER A 1 116 ? 6.899 0.731 -15.164 1.00 97.88 116 SER A CA 1
ATOM 928 C C . SER A 1 116 ? 6.865 0.675 -13.638 1.00 97.88 116 SER A C 1
ATOM 930 O O . SER A 1 116 ? 5.862 1.033 -13.013 1.00 97.88 116 SER A O 1
ATOM 932 N N . ALA A 1 117 ? 7.950 0.205 -13.026 1.00 97.69 117 ALA A N 1
ATOM 933 C CA . ALA A 1 117 ? 8.104 0.153 -11.579 1.00 97.69 117 ALA A CA 1
ATOM 934 C C . ALA A 1 117 ? 7.865 1.519 -10.904 1.00 97.69 117 ALA A C 1
ATOM 936 O O . ALA A 1 117 ? 7.011 1.579 -10.007 1.00 97.69 117 ALA A O 1
ATOM 937 N N . PRO A 1 118 ? 8.465 2.639 -11.369 1.00 96.44 118 PRO A N 1
ATOM 938 C CA . PRO A 1 118 ? 8.199 3.942 -10.768 1.00 96.44 118 PRO A CA 1
ATOM 939 C C . PRO A 1 118 ? 6.751 4.409 -10.942 1.00 96.44 118 PRO A C 1
ATOM 941 O O . PRO A 1 118 ? 6.167 4.978 -10.014 1.00 96.44 118 PRO A O 1
ATOM 944 N N . MET A 1 119 ? 6.125 4.116 -12.087 1.00 96.31 119 MET A N 1
ATOM 945 C CA . MET A 1 119 ? 4.706 4.412 -12.309 1.00 96.31 119 MET A CA 1
ATOM 946 C C . MET A 1 119 ? 3.810 3.588 -11.375 1.00 96.31 119 MET A C 1
ATOM 948 O O . MET A 1 119 ? 2.883 4.125 -10.770 1.00 96.31 119 MET A O 1
ATOM 952 N N . TYR A 1 120 ? 4.087 2.292 -11.218 1.00 97.75 120 TYR A N 1
ATOM 953 C CA . TYR A 1 120 ? 3.341 1.416 -10.316 1.00 97.75 120 TYR A CA 1
ATOM 954 C C . TYR A 1 120 ? 3.439 1.893 -8.865 1.00 97.75 120 TYR A C 1
ATOM 956 O O . TYR A 1 120 ? 2.430 1.910 -8.150 1.00 97.75 120 TYR A O 1
ATOM 964 N N . ALA A 1 121 ? 4.643 2.266 -8.420 1.00 96.69 121 ALA A N 1
ATOM 965 C CA . ALA A 1 121 ? 4.872 2.790 -7.083 1.00 96.69 121 ALA A CA 1
ATOM 966 C C . ALA A 1 121 ? 4.084 4.089 -6.864 1.00 96.69 121 ALA A C 1
ATOM 968 O O . ALA A 1 121 ? 3.322 4.159 -5.902 1.00 96.69 121 ALA A O 1
ATOM 969 N N . SER A 1 122 ? 4.161 5.051 -7.794 1.00 95.00 122 SER A N 1
ATOM 970 C CA . SER A 1 122 ? 3.386 6.303 -7.729 1.00 95.00 122 SER A CA 1
ATOM 971 C C . SER A 1 122 ? 1.885 6.036 -7.619 1.00 95.00 122 SER A C 1
ATOM 973 O O . SER A 1 122 ? 1.253 6.457 -6.655 1.00 95.00 122 SER A O 1
ATOM 975 N N . LEU A 1 123 ? 1.324 5.246 -8.543 1.00 96.06 123 LEU A N 1
ATOM 976 C CA . LEU A 1 123 ? -0.102 4.904 -8.550 1.00 96.06 123 LEU A CA 1
ATOM 977 C C . LEU A 1 123 ? -0.535 4.195 -7.261 1.00 96.06 123 LEU A C 1
ATOM 979 O O . LEU A 1 123 ? -1.655 4.381 -6.785 1.00 96.06 123 LEU A O 1
ATOM 983 N N . THR A 1 124 ? 0.340 3.364 -6.689 1.00 96.19 124 THR A N 1
ATOM 984 C CA . THR A 1 124 ? 0.086 2.699 -5.410 1.00 96.19 124 THR A CA 1
ATOM 985 C C . THR A 1 124 ? 0.044 3.695 -4.261 1.00 96.19 124 THR A C 1
ATOM 987 O O . THR A 1 124 ? -0.896 3.624 -3.471 1.00 96.19 124 THR A O 1
ATOM 990 N N . MET A 1 125 ? 1.031 4.588 -4.152 1.00 93.38 125 MET A N 1
ATOM 991 C CA . MET A 1 125 ? 1.089 5.559 -3.058 1.00 93.38 125 MET A CA 1
ATOM 992 C C . MET A 1 125 ? -0.105 6.511 -3.109 1.00 93.38 125 MET A C 1
ATOM 994 O O . MET A 1 125 ? -0.794 6.646 -2.101 1.00 93.38 125 MET A O 1
ATOM 998 N N . ASP A 1 126 ? -0.427 7.043 -4.291 1.00 93.19 126 ASP A N 1
ATOM 999 C CA . ASP A 1 126 ? -1.578 7.928 -4.498 1.00 93.19 126 ASP A CA 1
ATOM 1000 C C . ASP A 1 126 ? -2.894 7.228 -4.115 1.00 93.19 126 ASP A C 1
ATOM 1002 O O . ASP A 1 126 ? -3.717 7.763 -3.372 1.00 93.19 126 ASP A O 1
ATOM 1006 N N . TRP A 1 127 ? -3.080 5.980 -4.557 1.00 95.25 127 TRP A N 1
ATOM 1007 C CA . TRP A 1 127 ? -4.282 5.202 -4.248 1.00 95.25 127 TRP A CA 1
ATOM 1008 C C . TRP A 1 127 ? -4.414 4.868 -2.755 1.00 95.25 127 TRP A C 1
ATOM 1010 O O . TRP A 1 127 ? -5.518 4.922 -2.207 1.00 95.25 127 TRP A O 1
ATOM 1020 N N . ILE A 1 128 ? -3.312 4.515 -2.079 1.00 95.38 128 ILE A N 1
ATOM 1021 C CA . ILE A 1 128 ? -3.334 4.292 -0.627 1.00 95.38 128 ILE A CA 1
ATOM 1022 C C . ILE A 1 128 ? -3.639 5.609 0.083 1.00 95.38 128 ILE A C 1
ATOM 1024 O O . ILE A 1 128 ? -4.454 5.603 1.003 1.00 95.38 128 ILE A O 1
ATOM 1028 N N . GLU A 1 129 ? -3.037 6.720 -0.350 1.00 91.75 129 GLU A N 1
ATOM 1029 C CA . GLU A 1 129 ? -3.252 8.044 0.224 1.00 91.75 129 GLU A CA 1
ATOM 1030 C C . GLU A 1 129 ? -4.724 8.476 0.148 1.00 91.75 129 GLU A C 1
ATOM 1032 O O . GLU A 1 129 ? -5.278 8.901 1.168 1.00 91.75 129 GLU A O 1
ATOM 1037 N N . GLU A 1 130 ? -5.375 8.308 -1.009 1.00 92.75 130 GLU A N 1
ATOM 1038 C CA . GLU A 1 130 ? -6.820 8.529 -1.177 1.00 92.75 130 GLU A CA 1
ATOM 1039 C C . GLU A 1 130 ? -7.622 7.736 -0.133 1.00 92.75 130 GLU A C 1
ATOM 1041 O O . GLU A 1 130 ? -8.469 8.292 0.563 1.00 92.75 130 GLU A O 1
ATOM 1046 N N . ILE A 1 131 ? -7.312 6.446 0.028 1.00 94.00 131 ILE A N 1
ATOM 1047 C CA . ILE A 1 131 ? -8.022 5.549 0.948 1.00 94.00 131 ILE A CA 1
ATOM 1048 C C . ILE A 1 131 ? -7.843 5.959 2.402 1.00 94.00 131 ILE A C 1
ATOM 1050 O O . ILE A 1 131 ? -8.820 6.026 3.145 1.00 94.00 131 ILE A O 1
ATOM 1054 N N . ILE A 1 132 ? -6.602 6.193 2.837 1.00 93.12 132 ILE A N 1
ATOM 1055 C CA . ILE A 1 132 ? -6.351 6.492 4.246 1.00 93.12 132 ILE A CA 1
ATOM 1056 C C . ILE A 1 132 ? -6.941 7.852 4.624 1.00 93.12 132 ILE A C 1
ATOM 1058 O O . ILE A 1 132 ? -7.189 8.079 5.806 1.00 93.12 132 ILE A O 1
ATOM 1062 N N . ASN A 1 133 ? -7.061 8.796 3.678 1.00 90.62 133 ASN A N 1
ATOM 1063 C CA . ASN A 1 133 ? -7.605 10.143 3.905 1.00 90.62 133 ASN A CA 1
ATOM 1064 C C . ASN A 1 133 ? -9.143 10.199 3.840 1.00 90.62 133 ASN A C 1
ATOM 1066 O O . ASN A 1 133 ? -9.705 11.211 4.244 1.00 90.62 133 ASN A O 1
ATOM 1070 N N . ASP A 1 134 ? -9.822 9.158 3.357 1.00 93.25 134 ASP A N 1
ATOM 1071 C CA . ASP A 1 134 ? -11.285 9.112 3.324 1.00 93.25 134 ASP A CA 1
ATOM 1072 C C . ASP A 1 134 ? -11.848 8.706 4.696 1.00 93.25 134 ASP A C 1
ATOM 1074 O O . ASP A 1 134 ? -11.759 7.546 5.101 1.00 93.25 134 ASP A O 1
ATOM 1078 N N . GLU A 1 135 ? -12.487 9.644 5.400 1.00 91.81 135 GLU A N 1
ATOM 1079 C CA . GLU A 1 135 ? -13.103 9.417 6.718 1.00 91.81 135 GLU A CA 1
ATOM 1080 C C . GLU A 1 135 ? -14.293 8.444 6.700 1.00 91.81 135 GLU A C 1
ATOM 1082 O O . GLU A 1 135 ? -14.801 8.048 7.752 1.00 91.81 135 GLU A O 1
ATOM 1087 N N . ASN A 1 136 ? -14.800 8.057 5.530 1.00 94.31 136 ASN A N 1
ATOM 1088 C CA . ASN A 1 136 ? -15.785 6.982 5.417 1.00 94.31 136 ASN A CA 1
ATOM 1089 C C . ASN A 1 136 ? -15.127 5.603 5.402 1.00 94.31 136 ASN A C 1
ATOM 1091 O O . ASN A 1 136 ? -15.802 4.609 5.660 1.00 94.31 136 ASN A O 1
ATOM 1095 N N . ILE A 1 137 ? -13.825 5.534 5.119 1.00 95.00 137 ILE A N 1
ATOM 1096 C CA . ILE A 1 137 ? -13.046 4.296 5.098 1.00 95.00 137 ILE A CA 1
ATOM 1097 C C . ILE A 1 137 ? -12.163 4.188 6.345 1.00 95.00 137 ILE A C 1
ATOM 1099 O O . ILE A 1 137 ? -12.170 3.146 7.000 1.00 95.00 137 ILE A O 1
ATOM 1103 N N . PHE A 1 138 ? -11.435 5.257 6.670 1.00 94.12 138 PHE A N 1
ATOM 1104 C CA . PHE A 1 138 ? -10.585 5.428 7.849 1.00 94.12 138 PHE A CA 1
ATOM 1105 C C . PHE A 1 138 ? -11.168 6.556 8.723 1.00 94.12 138 PHE A C 1
ATOM 1107 O O . PHE A 1 138 ? -10.655 7.676 8.698 1.00 94.12 138 PHE A O 1
ATOM 1114 N N . PRO A 1 139 ? -12.264 6.296 9.462 1.00 91.44 139 PRO A N 1
ATOM 1115 C CA . PRO A 1 139 ? -12.920 7.312 10.286 1.00 91.44 139 PRO A CA 1
ATOM 1116 C C . PRO A 1 139 ? -11.962 7.834 11.347 1.00 91.44 139 PRO A C 1
ATOM 1118 O O . PRO A 1 139 ? -11.303 7.022 11.974 1.00 91.44 139 PRO A O 1
ATOM 1121 N N . ILE A 1 140 ? -11.875 9.144 11.578 1.00 85.00 140 ILE A N 1
ATOM 1122 C CA . ILE A 1 140 ? -11.039 9.709 12.657 1.00 85.00 140 ILE A CA 1
ATOM 1123 C C . ILE A 1 140 ? -11.779 9.635 13.994 1.00 85.00 140 ILE A C 1
ATOM 1125 O O . ILE A 1 140 ? -11.177 9.265 14.999 1.00 85.00 140 ILE A O 1
ATOM 1129 N N . ASP A 1 141 ? -13.078 9.928 13.963 1.00 85.19 141 ASP A N 1
ATOM 1130 C CA . ASP A 1 141 ? -13.989 9.788 15.092 1.00 85.19 141 ASP A CA 1
ATOM 1131 C C . ASP A 1 141 ? -14.109 8.319 15.521 1.00 85.19 141 ASP A C 1
ATOM 1133 O O . ASP A 1 141 ? -14.302 7.418 14.701 1.00 85.19 141 ASP A O 1
ATOM 1137 N N . GLU A 1 142 ? -13.975 8.095 16.821 1.00 82.88 142 GLU A N 1
ATOM 1138 C CA . GLU A 1 142 ? -14.031 6.791 17.466 1.00 82.88 142 GLU A CA 1
ATOM 1139 C C . GLU A 1 142 ? -15.446 6.226 17.578 1.00 82.88 142 GLU A C 1
ATOM 1141 O O . GLU A 1 142 ? -15.604 5.005 17.666 1.00 82.88 142 GLU A O 1
ATOM 1146 N N . GLU A 1 143 ? -16.453 7.095 17.514 1.00 86.50 143 GLU A N 1
ATOM 1147 C CA . GLU A 1 143 ? -17.866 6.717 17.502 1.00 86.50 143 GLU A CA 1
ATOM 1148 C C . GLU A 1 143 ? -18.321 6.270 16.106 1.00 86.50 143 GLU A C 1
ATOM 1150 O O . GLU A 1 143 ? -19.314 5.554 15.949 1.00 86.50 143 GLU A O 1
ATOM 1155 N N . LYS A 1 144 ? -17.576 6.650 15.057 1.00 90.31 144 LYS A N 1
ATOM 1156 C CA . LYS A 1 144 ? -17.897 6.278 13.679 1.00 90.31 144 LYS A CA 1
ATOM 1157 C C . LYS A 1 144 ? -17.334 4.885 13.358 1.00 90.31 144 LYS A C 1
ATOM 1159 O O . LYS A 1 144 ? -16.116 4.689 13.348 1.00 90.31 144 LYS A O 1
ATOM 1164 N N . PRO A 1 145 ? -18.186 3.900 13.016 1.00 93.19 145 PRO A N 1
ATOM 1165 C CA . PRO A 1 145 ? -17.716 2.555 12.725 1.00 93.19 145 PRO A CA 1
ATOM 1166 C C . PRO A 1 145 ? -16.987 2.494 11.379 1.00 93.19 145 PRO A C 1
ATOM 1168 O O . PRO A 1 145 ? -17.356 3.157 10.408 1.00 93.19 145 PRO A O 1
ATOM 1171 N N . PHE A 1 146 ? -15.997 1.605 11.284 1.00 95.62 146 PHE A N 1
ATOM 1172 C CA . PHE A 1 146 ? -15.416 1.226 9.996 1.00 95.62 146 PHE A CA 1
ATOM 1173 C C . PHE A 1 146 ? -16.464 0.572 9.078 1.00 95.62 146 PHE A C 1
ATOM 1175 O O . PHE A 1 146 ? -17.380 -0.105 9.560 1.00 95.62 146 PHE A O 1
ATOM 1182 N N . PRO A 1 147 ? -16.291 0.649 7.744 1.00 96.12 147 PRO A N 1
ATOM 1183 C CA . PRO A 1 147 ? -17.116 -0.110 6.813 1.00 96.12 147 PRO A CA 1
ATOM 1184 C C . PRO A 1 147 ? -17.123 -1.608 7.136 1.00 96.12 147 PRO A C 1
ATOM 1186 O O . PRO A 1 147 ? -16.077 -2.200 7.406 1.00 96.12 147 PRO A O 1
ATOM 1189 N N . LYS A 1 148 ? -18.273 -2.279 6.980 1.00 95.31 148 LYS A N 1
ATOM 1190 C CA . LYS A 1 148 ? -18.382 -3.745 7.172 1.00 95.31 148 LYS A CA 1
ATOM 1191 C C . LYS A 1 148 ? -17.366 -4.533 6.334 1.00 95.31 148 LYS A C 1
ATOM 1193 O O . LYS A 1 148 ? -16.899 -5.596 6.730 1.00 95.31 148 LYS A O 1
ATOM 1198 N N . SER A 1 149 ? -16.998 -4.001 5.171 1.00 94.25 149 SER A N 1
ATOM 1199 C CA . SER A 1 149 ? -16.021 -4.590 4.258 1.00 94.25 149 SER A CA 1
ATOM 1200 C C . SER A 1 149 ? -14.591 -4.065 4.440 1.00 94.25 149 SER A C 1
ATOM 1202 O O . SER A 1 149 ? -13.762 -4.319 3.568 1.00 94.25 149 SER A O 1
ATOM 1204 N N . PHE A 1 150 ? -14.278 -3.350 5.529 1.00 96.94 150 PHE A N 1
ATOM 1205 C CA . PHE A 1 150 ? -13.005 -2.644 5.725 1.00 96.94 150 PHE A CA 1
ATOM 1206 C C . PHE A 1 150 ? -11.781 -3.534 5.478 1.00 96.94 150 PHE A C 1
ATOM 1208 O O . PHE A 1 150 ? -10.955 -3.271 4.597 1.00 96.94 150 PHE A O 1
ATOM 1215 N N . LYS A 1 151 ? -11.732 -4.673 6.179 1.00 96.69 151 LYS A N 1
ATOM 1216 C CA . LYS A 1 151 ? -10.645 -5.651 6.060 1.00 96.69 151 LYS A CA 1
ATOM 1217 C C . LYS A 1 151 ? -10.508 -6.223 4.643 1.00 96.69 151 LYS A C 1
ATOM 1219 O O . LYS A 1 151 ? -9.395 -6.403 4.150 1.00 96.69 151 LYS A O 1
ATOM 1224 N N . LYS A 1 152 ? -11.635 -6.548 3.997 1.00 96.94 152 LYS A N 1
ATOM 1225 C CA . LYS A 1 152 ? -11.666 -7.215 2.683 1.00 96.94 152 LYS A CA 1
ATOM 1226 C C . LYS A 1 152 ? -11.318 -6.258 1.544 1.00 96.94 152 LYS A C 1
ATOM 1228 O O . LYS A 1 152 ? -10.533 -6.632 0.679 1.00 96.94 152 LYS A O 1
ATOM 1233 N N . ASN A 1 153 ? -11.905 -5.065 1.544 1.00 95.69 153 ASN A N 1
ATOM 1234 C CA . ASN A 1 153 ? -11.858 -4.152 0.404 1.00 95.69 153 ASN A CA 1
ATOM 1235 C C . ASN A 1 153 ? -10.695 -3.159 0.476 1.00 95.69 153 ASN A C 1
ATOM 1237 O O . ASN A 1 153 ? -10.269 -2.688 -0.573 1.00 95.69 153 ASN A O 1
ATOM 1241 N N . TYR A 1 154 ? -10.168 -2.872 1.670 1.00 96.38 154 TYR A N 1
ATOM 1242 C CA . TYR A 1 154 ? -9.128 -1.853 1.841 1.00 96.38 154 TYR A CA 1
ATOM 1243 C C . TYR A 1 154 ? -7.864 -2.433 2.465 1.00 96.38 154 TYR A C 1
ATOM 1245 O O . TYR A 1 154 ? -6.826 -2.447 1.812 1.00 96.38 154 TYR A O 1
ATOM 1253 N N . VAL A 1 155 ? -7.947 -3.026 3.661 1.00 97.56 155 VAL A N 1
ATOM 1254 C CA . VAL A 1 155 ? -6.751 -3.516 4.374 1.00 97.56 155 VAL A CA 1
ATOM 1255 C C . VAL A 1 155 ? -5.987 -4.562 3.555 1.00 97.56 155 VAL A C 1
ATOM 1257 O O . VAL A 1 155 ? -4.814 -4.368 3.249 1.00 97.56 155 VAL A O 1
ATOM 1260 N N . LYS A 1 156 ? -6.639 -5.661 3.143 1.00 97.56 156 LYS A N 1
ATOM 1261 C CA . LYS A 1 156 ? -5.979 -6.724 2.359 1.00 97.56 156 LYS A CA 1
ATOM 1262 C C . LYS A 1 156 ? -5.367 -6.204 1.041 1.00 97.56 156 LYS A C 1
ATOM 1264 O O . LYS A 1 156 ? -4.210 -6.531 0.769 1.00 97.56 156 LYS A O 1
ATOM 1269 N N . PRO A 1 157 ? -6.082 -5.412 0.215 1.00 96.81 157 PRO A N 1
ATOM 1270 C CA . PRO A 1 157 ? -5.504 -4.844 -1.002 1.00 96.81 157 PRO A CA 1
ATOM 1271 C C . PRO A 1 157 ? -4.331 -3.885 -0.766 1.00 96.81 157 PRO A C 1
ATOM 1273 O O . PRO A 1 157 ? -3.361 -3.957 -1.521 1.00 96.81 157 PRO A O 1
ATOM 1276 N N . VAL A 1 158 ? -4.382 -3.045 0.275 1.00 97.25 158 VAL A N 1
ATOM 1277 C CA . VAL A 1 158 ? -3.276 -2.143 0.643 1.00 97.25 158 VAL A CA 1
ATOM 1278 C C . VAL A 1 158 ? -2.020 -2.943 0.972 1.00 97.25 158 VAL A C 1
ATOM 1280 O O . VAL A 1 158 ? -0.991 -2.747 0.328 1.00 97.25 158 VAL A O 1
ATOM 1283 N N . TRP A 1 159 ? -2.122 -3.925 1.870 1.00 97.44 159 TRP A N 1
ATOM 1284 C CA . TRP A 1 159 ? -0.998 -4.798 2.223 1.00 97.44 159 TRP A CA 1
ATOM 1285 C C . TRP A 1 159 ? -0.396 -5.515 1.018 1.00 97.44 159 TRP A C 1
ATOM 1287 O O . TRP A 1 159 ? 0.821 -5.560 0.864 1.00 97.44 159 TRP A O 1
ATOM 1297 N N . LYS A 1 160 ? -1.243 -6.028 0.118 1.00 97.56 160 LYS A N 1
ATOM 1298 C CA . LYS A 1 160 ? -0.782 -6.691 -1.106 1.00 97.56 160 LYS A CA 1
ATOM 1299 C C . LYS A 1 160 ? 0.031 -5.753 -2.002 1.00 97.56 160 LYS A C 1
ATOM 1301 O O . LYS A 1 160 ? 1.008 -6.196 -2.597 1.00 97.56 160 LYS A O 1
ATOM 1306 N N . LYS A 1 161 ? -0.372 -4.487 -2.146 1.00 97.50 161 LYS A N 1
ATOM 1307 C CA . LYS A 1 161 ? 0.356 -3.520 -2.983 1.00 97.50 161 LYS A CA 1
ATOM 1308 C C . LYS A 1 161 ? 1.640 -3.032 -2.310 1.00 97.50 161 LYS A C 1
ATOM 1310 O O . LYS A 1 161 ? 2.666 -3.002 -2.977 1.00 97.50 161 LYS A O 1
ATOM 1315 N N . LEU A 1 162 ? 1.603 -2.757 -1.006 1.00 97.62 162 LEU A N 1
ATOM 1316 C CA . LEU A 1 162 ? 2.787 -2.415 -0.212 1.00 97.62 162 LEU A CA 1
ATOM 1317 C C . LEU A 1 162 ? 3.851 -3.522 -0.259 1.00 97.62 162 LEU A C 1
ATOM 1319 O O . LEU A 1 162 ? 5.021 -3.240 -0.499 1.00 97.62 162 LEU A O 1
ATOM 1323 N N . PHE A 1 163 ? 3.436 -4.787 -0.134 1.00 97.75 163 PHE A N 1
ATOM 1324 C CA . PHE A 1 163 ? 4.332 -5.935 -0.283 1.00 97.75 163 PHE A CA 1
ATOM 1325 C C . PHE A 1 163 ? 5.025 -5.968 -1.650 1.00 97.75 163 PHE A C 1
ATOM 1327 O O . PHE A 1 163 ? 6.213 -6.249 -1.719 1.00 97.75 163 PHE A O 1
ATOM 1334 N N . ARG A 1 164 ? 4.311 -5.661 -2.741 1.00 98.06 164 ARG A N 1
ATOM 1335 C CA . ARG A 1 164 ? 4.898 -5.650 -4.092 1.00 98.06 164 ARG A CA 1
ATOM 1336 C C . ARG A 1 164 ? 5.982 -4.587 -4.239 1.00 98.06 164 ARG A C 1
ATOM 1338 O O . ARG A 1 164 ? 6.994 -4.870 -4.864 1.00 98.06 164 ARG A O 1
ATOM 1345 N N . ILE A 1 165 ? 5.776 -3.403 -3.658 1.00 97.44 165 ILE A N 1
ATOM 1346 C CA . ILE A 1 165 ? 6.796 -2.344 -3.628 1.00 97.44 165 ILE A CA 1
ATOM 1347 C C . ILE A 1 165 ? 8.010 -2.815 -2.837 1.00 97.44 165 ILE A C 1
ATOM 1349 O O . ILE A 1 165 ? 9.123 -2.731 -3.336 1.00 97.44 165 ILE A O 1
ATOM 1353 N N . MET A 1 166 ? 7.794 -3.383 -1.650 1.00 97.25 166 MET A N 1
ATOM 1354 C CA . MET A 1 166 ? 8.886 -3.918 -0.839 1.00 97.25 166 MET A CA 1
ATOM 1355 C C . MET A 1 166 ? 9.668 -5.016 -1.575 1.00 97.25 166 MET A C 1
ATOM 1357 O O . MET A 1 166 ? 10.890 -4.980 -1.606 1.00 97.25 166 MET A O 1
ATOM 1361 N N . ALA A 1 167 ? 8.977 -5.968 -2.204 1.00 97.38 167 ALA A N 1
ATOM 1362 C CA . ALA A 1 167 ? 9.608 -7.049 -2.958 1.00 97.38 167 ALA A CA 1
ATOM 1363 C C . ALA A 1 167 ? 10.432 -6.526 -4.143 1.00 97.38 167 ALA A C 1
ATOM 1365 O O . ALA A 1 167 ? 11.519 -7.032 -4.387 1.00 97.38 167 ALA A O 1
ATOM 1366 N N . HIS A 1 168 ? 9.931 -5.512 -4.852 1.00 97.19 168 HIS A N 1
ATOM 1367 C CA . HIS A 1 168 ? 10.666 -4.867 -5.936 1.00 97.19 168 HIS A CA 1
ATOM 1368 C C . HIS A 1 168 ? 11.939 -4.183 -5.426 1.00 97.19 168 HIS A C 1
ATOM 1370 O O . HIS A 1 168 ? 13.015 -4.456 -5.944 1.00 97.19 168 HIS A O 1
ATOM 1376 N N . ILE A 1 169 ? 11.829 -3.374 -4.364 1.00 95.88 169 ILE A N 1
ATOM 1377 C CA . ILE A 1 169 ? 12.985 -2.716 -3.735 1.00 95.88 169 ILE A CA 1
ATOM 1378 C C . ILE A 1 169 ? 14.046 -3.758 -3.359 1.00 95.88 169 ILE A C 1
ATOM 1380 O O . ILE A 1 169 ? 15.204 -3.609 -3.721 1.00 95.88 169 ILE A O 1
ATOM 1384 N N . MET A 1 170 ? 13.648 -4.833 -2.677 1.00 95.50 170 MET A N 1
ATOM 1385 C CA . MET A 1 170 ? 14.576 -5.841 -2.154 1.00 95.50 170 MET A CA 1
ATOM 1386 C C . MET A 1 170 ? 15.239 -6.736 -3.207 1.00 95.50 170 MET A C 1
ATOM 1388 O O . MET A 1 170 ? 16.208 -7.396 -2.863 1.00 95.50 170 MET A O 1
ATOM 1392 N N . ILE A 1 171 ? 14.680 -6.851 -4.415 1.00 95.75 171 ILE A N 1
ATOM 1393 C CA . ILE A 1 171 ? 15.181 -7.776 -5.450 1.00 95.75 171 ILE A CA 1
ATOM 1394 C C . ILE A 1 171 ? 15.860 -7.034 -6.602 1.00 95.75 171 ILE A C 1
ATOM 1396 O O . ILE A 1 171 ? 16.793 -7.561 -7.195 1.00 95.75 171 ILE A O 1
ATOM 1400 N N . GLU A 1 172 ? 15.370 -5.846 -6.959 1.00 95.31 172 GLU A N 1
ATOM 1401 C CA . GLU A 1 172 ? 15.878 -5.094 -8.113 1.00 95.31 172 GLU A CA 1
ATOM 1402 C C . GLU A 1 172 ? 16.860 -3.986 -7.715 1.00 95.31 172 GLU A C 1
ATOM 1404 O O . GLU A 1 172 ? 17.588 -3.490 -8.573 1.00 95.31 172 GLU A O 1
ATOM 1409 N N . HIS A 1 173 ? 16.883 -3.597 -6.433 1.00 93.31 173 HIS A N 1
ATOM 1410 C CA . HIS A 1 173 ? 17.665 -2.459 -5.931 1.00 93.31 173 HIS A CA 1
ATOM 1411 C C . HIS A 1 173 ? 18.579 -2.814 -4.737 1.00 93.31 173 HIS A C 1
ATOM 1413 O O . HIS A 1 173 ? 19.220 -1.917 -4.189 1.00 93.31 173 HIS A O 1
ATOM 1419 N N . PHE A 1 174 ? 18.673 -4.101 -4.360 1.00 88.69 174 PHE A N 1
ATOM 1420 C CA . PHE A 1 174 ? 19.592 -4.669 -3.354 1.00 88.69 174 PHE A CA 1
ATOM 1421 C C . PHE A 1 174 ? 20.021 -6.088 -3.740 1.00 88.69 174 PHE A C 1
ATOM 1423 O O . PHE A 1 174 ? 21.177 -6.450 -3.417 1.00 88.69 174 PHE A O 1
#

Sequence (174 aa):
MGLLSNILDKNKTFRPKKKFSPDTRRYSLHKHCSTSLGTGQDNLSGACKCPEDSHLNDWLAVNVIDFYNKINLLYGSIRDDCNELINPNDKRMGAGPHFEYLWMDKKKYKVATTVSAPMYASLTMDWIEEIINDENIFPIDEEKPFPKSFKKNYVKPVWKKLFRIMAHIMIEHF